Protein AF-A0A6N9NSZ0-F1 (afdb_monomer_lite)

pLDDT: mean 79.91, std 11.87, range [43.53, 92.56]

Sequence (97 aa):
MPVLPTDSVFLQLVRNYLPDMMWGYSLVFALFCIIGNNAASVWKVFGMAFPFSVAMEMIQKMSFILGTFDVFDIFAEFLAETIAVCIIYKLYSREEF

Structure (mmCIF, N/CA/C/O backbone):
data_AF-A0A6N9NSZ0-F1
#
_entry.id   AF-A0A6N9NSZ0-F1
#
loop_
_atom_site.group_PDB
_atom_site.id
_atom_site.type_symbol
_atom_site.label_atom_id
_atom_site.label_alt_id
_atom_site.label_comp_id
_atom_site.label_asym_id
_atom_site.label_entity_id
_atom_site.label_seq_id
_atom_site.pdbx_PDB_ins_code
_atom_site.Cartn_x
_atom_site.Cartn_y
_atom_site.Cartn_z
_atom_site.occupancy
_atom_site.B_iso_or_equiv
_atom_site.auth_seq_id
_atom_site.auth_comp_id
_atom_site.auth_asym_id
_atom_site.auth_atom_id
_atom_site.pdbx_PDB_model_num
ATOM 1 N N . MET A 1 1 ? 18.299 -28.441 -8.965 1.00 43.53 1 MET A N 1
ATOM 2 C CA . MET A 1 1 ? 16.990 -27.817 -8.670 1.00 43.53 1 MET A CA 1
ATOM 3 C C . MET A 1 1 ? 16.340 -27.491 -10.000 1.00 43.53 1 MET A C 1
ATOM 5 O O . MET A 1 1 ? 17.059 -26.974 -10.848 1.00 43.53 1 MET A O 1
ATOM 9 N N . PRO A 1 2 ? 15.065 -27.835 -10.238 1.00 46.16 2 PRO A N 1
ATOM 10 C CA . PRO A 1 2 ? 14.400 -27.423 -11.464 1.00 46.16 2 PRO A CA 1
ATOM 11 C C . PRO A 1 2 ? 14.332 -25.895 -11.460 1.00 46.16 2 PRO A C 1
ATOM 13 O O . PRO A 1 2 ? 13.787 -25.292 -10.538 1.00 46.16 2 PRO A O 1
ATOM 16 N N . VAL A 1 3 ? 14.971 -25.277 -12.448 1.00 60.28 3 VAL A N 1
ATOM 17 C CA . VAL A 1 3 ? 14.895 -23.838 -12.680 1.00 60.28 3 VAL A CA 1
ATOM 18 C C . VAL A 1 3 ? 13.507 -23.618 -13.271 1.00 60.28 3 VAL A C 1
ATOM 20 O O . VAL A 1 3 ? 13.265 -23.989 -14.418 1.00 60.28 3 VAL A O 1
ATOM 23 N N . LEU A 1 4 ? 12.553 -23.150 -12.460 1.00 59.53 4 LEU A N 1
ATOM 24 C CA . LEU A 1 4 ? 11.262 -22.712 -12.989 1.00 59.53 4 LEU A CA 1
ATOM 25 C C . LEU A 1 4 ? 11.558 -21.651 -14.060 1.00 59.53 4 LEU A C 1
ATOM 27 O O . LEU A 1 4 ? 12.336 -20.740 -13.765 1.00 59.53 4 LEU A O 1
ATOM 31 N N . PRO A 1 5 ? 11.001 -21.753 -15.279 1.00 59.09 5 P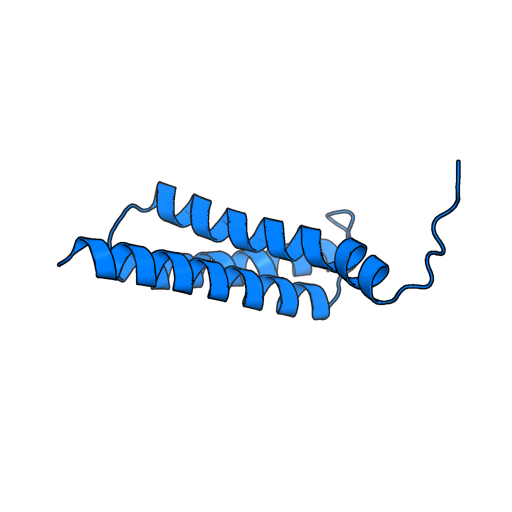RO A N 1
ATOM 32 C CA . PRO A 1 5 ? 11.245 -20.758 -16.310 1.00 59.09 5 PRO A CA 1
ATOM 33 C C . PRO A 1 5 ? 10.786 -19.395 -15.785 1.00 59.09 5 PRO A C 1
ATOM 35 O O . PRO A 1 5 ? 9.600 -19.158 -15.567 1.00 59.09 5 PRO A O 1
ATOM 38 N N . THR A 1 6 ? 11.745 -18.502 -15.553 1.00 57.09 6 THR A N 1
ATOM 39 C CA . THR A 1 6 ? 11.569 -17.127 -15.055 1.00 57.09 6 THR A CA 1
ATOM 40 C C . THR A 1 6 ? 10.833 -16.203 -16.036 1.00 57.09 6 THR A C 1
ATOM 42 O O . THR A 1 6 ? 10.723 -15.004 -15.789 1.00 57.09 6 THR A O 1
ATOM 45 N N . ASP A 1 7 ? 10.301 -16.751 -17.129 1.00 59.94 7 ASP A N 1
ATOM 46 C CA . ASP A 1 7 ? 9.680 -16.012 -18.232 1.00 59.94 7 ASP A CA 1
ATOM 47 C C . ASP A 1 7 ? 8.170 -15.828 -18.060 1.00 59.94 7 ASP A C 1
ATOM 49 O O . ASP A 1 7 ? 7.527 -15.098 -18.813 1.00 59.94 7 ASP A O 1
ATOM 53 N N . SER A 1 8 ? 7.564 -16.470 -17.059 1.00 76.44 8 SER A N 1
ATOM 54 C CA . SER A 1 8 ? 6.164 -16.213 -16.744 1.00 76.44 8 SER A CA 1
ATOM 55 C C . SER A 1 8 ? 6.026 -14.811 -16.148 1.00 76.44 8 SER A C 1
ATOM 57 O O . SER A 1 8 ? 6.389 -14.590 -14.992 1.00 76.44 8 SER A O 1
ATOM 59 N N . VAL A 1 9 ? 5.453 -13.890 -16.927 1.00 77.06 9 VAL A N 1
ATOM 60 C CA . VAL A 1 9 ? 5.103 -12.507 -16.538 1.00 77.06 9 VAL A CA 1
ATOM 61 C C . VAL A 1 9 ? 4.406 -12.458 -15.174 1.00 77.06 9 VAL A C 1
ATOM 63 O O . VAL A 1 9 ? 4.693 -11.592 -14.355 1.00 77.06 9 VAL A O 1
ATOM 66 N N . PHE A 1 10 ? 3.556 -13.447 -14.887 1.00 80.44 10 PHE A N 1
ATOM 67 C CA . PHE A 1 10 ? 2.901 -13.608 -13.590 1.00 80.44 10 PHE A CA 1
ATOM 68 C C . PHE A 1 10 ? 3.888 -13.753 -12.422 1.00 80.44 10 PHE A C 1
ATOM 70 O O . PHE A 1 10 ? 3.726 -13.108 -11.393 1.00 80.44 10 PHE A O 1
ATOM 77 N N . LEU A 1 11 ? 4.930 -14.572 -12.578 1.00 80.44 11 LEU A N 1
ATOM 78 C CA . LEU A 1 11 ? 5.922 -14.811 -11.530 1.00 80.44 11 LEU A CA 1
ATOM 79 C C . LEU A 1 11 ? 6.796 -13.576 -11.293 1.00 80.44 11 LEU A C 1
ATOM 81 O O . LEU A 1 11 ? 7.169 -13.308 -10.157 1.00 80.44 11 LEU A O 1
ATOM 85 N N . GLN A 1 12 ? 7.096 -12.813 -12.347 1.00 79.69 12 GLN A N 1
ATOM 86 C CA . GLN A 1 12 ? 7.804 -11.538 -12.217 1.00 79.69 12 GLN A CA 1
ATOM 87 C C . GLN A 1 12 ? 6.946 -10.507 -11.482 1.00 79.69 12 GLN A C 1
ATOM 89 O O . GLN A 1 12 ? 7.440 -9.859 -10.567 1.00 79.69 12 GLN A O 1
ATOM 94 N N . LEU A 1 13 ? 5.653 -10.425 -11.811 1.00 80.00 13 LEU A N 1
ATOM 95 C CA . LEU A 1 13 ? 4.717 -9.526 -11.139 1.00 80.00 13 LEU A CA 1
ATOM 96 C C . LEU A 1 13 ? 4.594 -9.877 -9.651 1.00 80.00 13 LEU A C 1
ATOM 98 O O . LEU A 1 13 ? 4.754 -9.017 -8.792 1.00 80.00 13 LEU A O 1
ATOM 102 N N . VAL A 1 14 ? 4.392 -11.160 -9.340 1.00 83.38 14 VAL A N 1
ATOM 103 C CA . VAL A 1 14 ? 4.324 -11.643 -7.957 1.00 83.38 14 VAL A CA 1
ATOM 104 C C . VAL A 1 14 ? 5.633 -11.387 -7.214 1.00 83.38 14 VAL A C 1
ATOM 106 O O . VAL A 1 14 ? 5.606 -10.951 -6.074 1.00 83.38 14 VAL A O 1
ATOM 109 N N . ARG A 1 15 ? 6.788 -11.645 -7.830 1.00 83.38 15 ARG A N 1
ATOM 110 C CA . ARG A 1 15 ? 8.074 -11.473 -7.148 1.00 83.38 15 ARG A CA 1
ATOM 111 C C . ARG A 1 15 ? 8.400 -10.008 -6.874 1.00 83.38 15 ARG A C 1
ATOM 113 O O . ARG A 1 15 ? 9.000 -9.733 -5.843 1.00 83.38 15 ARG A O 1
ATOM 120 N N . ASN A 1 16 ? 8.054 -9.12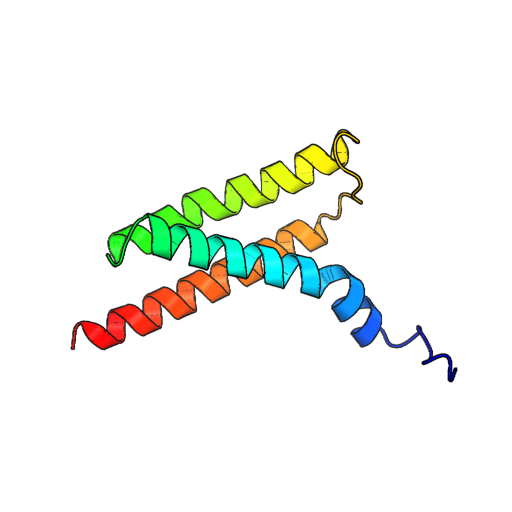0 -7.801 1.00 81.00 16 ASN A N 1
ATOM 121 C CA . ASN A 1 16 ? 8.479 -7.729 -7.741 1.00 81.00 16 ASN A CA 1
ATOM 122 C C . ASN A 1 16 ? 7.476 -6.831 -7.015 1.00 81.00 16 ASN A C 1
ATOM 124 O O . ASN A 1 16 ? 7.935 -5.921 -6.362 1.00 81.00 16 ASN A O 1
ATOM 128 N N . TYR A 1 17 ? 6.164 -7.091 -7.099 1.00 81.44 17 TYR A N 1
ATOM 129 C CA . TYR A 1 17 ? 5.141 -6.168 -6.576 1.00 81.44 17 TYR A CA 1
ATOM 130 C C . TYR A 1 17 ? 4.326 -6.730 -5.406 1.00 81.44 17 TYR A C 1
ATOM 132 O O . TYR A 1 17 ? 3.712 -5.977 -4.653 1.00 81.44 17 TYR A O 1
ATOM 140 N N . LEU A 1 18 ? 4.257 -8.059 -5.243 1.00 85.94 18 LEU A N 1
ATOM 141 C CA . LEU A 1 18 ? 3.491 -8.645 -4.137 1.00 85.94 18 LEU A CA 1
ATOM 142 C C . LEU A 1 18 ? 4.065 -8.279 -2.757 1.00 85.94 18 LEU A C 1
ATOM 144 O O . LEU A 1 18 ? 3.258 -8.003 -1.869 1.00 85.94 18 LEU A O 1
ATOM 148 N N . PRO A 1 19 ? 5.397 -8.274 -2.533 1.00 87.25 19 PRO A N 1
ATOM 149 C CA . PRO A 1 19 ? 5.959 -7.870 -1.247 1.00 87.25 19 PRO A CA 1
ATOM 150 C C . PRO A 1 19 ? 5.544 -6.451 -0.839 1.00 87.25 19 PRO A C 1
ATOM 152 O O . PRO A 1 19 ? 5.121 -6.259 0.301 1.00 87.25 19 PRO A O 1
ATOM 155 N N . ASP A 1 20 ? 5.567 -5.502 -1.773 1.00 85.06 20 ASP A N 1
ATOM 156 C CA . ASP A 1 20 ? 5.223 -4.095 -1.529 1.00 85.06 20 ASP A CA 1
ATOM 157 C C . ASP A 1 20 ? 3.726 -3.929 -1.254 1.00 85.06 20 ASP A C 1
ATOM 159 O O . ASP A 1 20 ? 3.321 -3.286 -0.283 1.00 85.06 20 ASP A O 1
ATOM 163 N N . MET A 1 21 ? 2.881 -4.653 -2.001 1.00 87.44 21 MET A N 1
ATOM 164 C CA . MET A 1 21 ? 1.450 -4.748 -1.690 1.00 87.44 21 MET A CA 1
ATOM 165 C C . MET A 1 21 ? 1.202 -5.308 -0.281 1.00 87.44 21 MET A C 1
ATOM 167 O O . MET A 1 21 ? 0.351 -4.805 0.456 1.00 87.44 21 MET A O 1
ATOM 171 N N . MET A 1 22 ? 1.922 -6.362 0.116 1.00 90.56 22 MET A N 1
ATOM 172 C CA . MET A 1 22 ? 1.765 -6.973 1.439 1.00 90.56 22 MET A CA 1
ATOM 173 C C . MET A 1 22 ? 2.218 -6.032 2.557 1.00 90.56 22 MET A C 1
ATOM 175 O O . MET A 1 22 ? 1.555 -5.958 3.597 1.00 90.56 22 MET A O 1
ATOM 179 N N . TRP A 1 23 ? 3.313 -5.302 2.343 1.00 89.31 23 TRP A N 1
ATOM 180 C CA . TRP A 1 23 ? 3.799 -4.293 3.275 1.00 89.31 23 TRP A CA 1
ATOM 181 C C . TRP A 1 23 ? 2.772 -3.170 3.466 1.00 89.31 23 TRP A C 1
ATOM 183 O O . TRP A 1 23 ? 2.326 -2.961 4.598 1.00 89.31 23 TRP A O 1
ATOM 193 N N . GLY A 1 24 ? 2.318 -2.519 2.387 1.00 90.12 24 GLY A N 1
ATOM 194 C CA . GLY A 1 24 ? 1.325 -1.437 2.456 1.00 90.12 24 GLY A CA 1
ATOM 195 C C . GLY A 1 24 ? 0.013 -1.877 3.118 1.00 90.12 24 GLY A C 1
ATOM 196 O O . GLY A 1 24 ? -0.517 -1.201 4.002 1.00 90.12 24 GLY A O 1
ATOM 197 N N . TYR A 1 25 ? -0.465 -3.084 2.795 1.00 90.19 25 TYR A N 1
ATOM 198 C CA . TYR A 1 25 ? -1.614 -3.692 3.474 1.00 90.19 25 TYR A CA 1
ATOM 199 C C . TYR A 1 25 ? -1.386 -3.819 4.990 1.00 90.19 25 TYR A C 1
ATOM 201 O O . TYR A 1 25 ? -2.230 -3.413 5.796 1.00 90.19 25 TYR A O 1
ATOM 209 N N . SER A 1 26 ? -0.243 -4.382 5.394 1.00 90.75 26 SER A N 1
ATOM 210 C CA . SER A 1 26 ? 0.080 -4.591 6.808 1.00 90.75 26 SER A CA 1
ATOM 211 C C . SER A 1 26 ? 0.218 -3.280 7.585 1.00 90.75 26 SER A C 1
ATOM 213 O O . SER A 1 26 ? -0.217 -3.211 8.735 1.00 90.75 26 SER A O 1
ATOM 215 N N . LEU A 1 27 ? 0.740 -2.229 6.946 1.00 91.44 27 LEU A N 1
ATOM 216 C CA . LEU A 1 27 ? 0.881 -0.898 7.525 1.00 91.44 27 LEU A CA 1
ATOM 217 C C . LEU A 1 27 ? -0.483 -0.308 7.898 1.00 91.44 27 LEU A C 1
ATOM 219 O O . LEU A 1 27 ? -0.665 0.161 9.024 1.00 91.44 27 LEU A O 1
ATOM 223 N N . VAL A 1 28 ? -1.460 -0.381 6.988 1.00 90.94 28 VAL A N 1
ATOM 224 C CA . VAL A 1 28 ? -2.830 0.100 7.236 1.00 90.94 28 VAL A CA 1
ATOM 225 C C . VAL A 1 28 ? -3.464 -0.639 8.411 1.00 90.94 28 VAL A C 1
ATOM 227 O O . VAL A 1 28 ? -4.028 -0.005 9.304 1.00 90.94 28 VAL A O 1
ATOM 230 N N . PHE A 1 29 ? -3.341 -1.967 8.456 1.00 88.56 29 PHE A N 1
ATOM 231 C CA . PHE A 1 29 ? -3.875 -2.760 9.566 1.00 88.56 29 PHE A CA 1
ATOM 232 C C . PHE A 1 29 ? -3.186 -2.447 10.898 1.00 88.56 29 PHE A C 1
ATOM 234 O O . PHE A 1 29 ? -3.862 -2.306 11.916 1.00 88.56 29 PHE A O 1
ATOM 241 N N . ALA A 1 30 ? -1.861 -2.295 10.906 1.00 89.56 30 ALA A N 1
ATOM 242 C CA . ALA A 1 30 ? -1.117 -1.941 12.110 1.00 89.56 30 ALA A CA 1
ATOM 243 C C . ALA A 1 30 ? -1.534 -0.562 12.646 1.00 89.56 30 ALA A C 1
ATOM 245 O O . ALA A 1 30 ? -1.824 -0.423 13.835 1.00 89.56 30 ALA A O 1
ATOM 246 N N . LEU A 1 31 ? -1.634 0.442 11.771 1.00 87.81 31 LEU A N 1
ATOM 247 C CA . LEU A 1 31 ? -2.092 1.784 12.133 1.00 87.81 31 LEU A CA 1
ATOM 248 C C . LEU A 1 31 ? -3.527 1.775 12.663 1.00 87.81 31 LEU A C 1
ATOM 250 O O . LEU A 1 31 ? -3.817 2.435 13.661 1.00 87.81 31 LEU A O 1
ATOM 254 N N . PHE A 1 32 ? -4.413 0.999 12.041 1.00 87.44 32 PHE A N 1
ATOM 255 C CA . PHE A 1 32 ? -5.781 0.832 12.518 1.00 87.44 32 PHE A CA 1
ATOM 256 C C . PHE A 1 32 ? -5.831 0.235 13.931 1.00 87.44 32 PHE A C 1
ATOM 258 O O . PHE A 1 32 ? -6.512 0.779 14.800 1.00 87.44 32 PHE A O 1
ATOM 265 N N . CYS A 1 33 ? -5.050 -0.817 14.198 1.00 84.62 33 CYS A N 1
ATOM 266 C CA . CYS A 1 33 ? -4.943 -1.417 15.529 1.00 84.62 33 CYS A CA 1
ATOM 267 C C . CYS A 1 33 ? -4.405 -0.436 16.587 1.00 84.62 33 CYS A C 1
ATOM 269 O O . CYS A 1 33 ? -4.847 -0.480 17.732 1.00 84.62 33 CYS A O 1
ATOM 271 N N . ILE A 1 34 ? -3.471 0.449 16.218 1.00 86.19 34 ILE A N 1
ATOM 272 C CA . ILE A 1 34 ? -2.884 1.444 17.132 1.00 86.19 34 ILE A CA 1
ATOM 273 C C . ILE A 1 34 ? -3.868 2.582 17.437 1.00 86.19 34 ILE A C 1
ATOM 275 O O . ILE A 1 34 ? -3.983 3.011 18.583 1.00 86.19 34 ILE A O 1
ATOM 279 N N . ILE A 1 35 ? -4.560 3.097 16.418 1.00 83.31 35 ILE A N 1
ATOM 280 C CA . ILE A 1 35 ? -5.460 4.257 16.545 1.00 83.31 35 ILE A CA 1
ATOM 281 C C . ILE A 1 35 ? -6.807 3.861 17.162 1.00 83.31 35 ILE A C 1
ATOM 283 O O . ILE A 1 35 ? -7.449 4.676 17.829 1.00 83.31 35 ILE A O 1
ATOM 287 N N . GLY A 1 36 ? -7.226 2.612 16.966 1.00 70.81 36 GLY A N 1
ATOM 288 C CA . GLY A 1 36 ? -8.450 2.064 17.524 1.00 70.81 36 GLY A CA 1
ATOM 289 C C . GLY A 1 36 ? -9.655 2.107 16.580 1.00 70.81 36 GLY A C 1
ATOM 290 O O . GLY A 1 36 ? -9.661 2.719 15.506 1.00 70.81 36 GLY A O 1
ATOM 291 N N . ASN A 1 37 ? -10.698 1.416 17.034 1.00 66.81 37 ASN A N 1
ATOM 292 C CA . ASN A 1 37 ? -11.827 0.921 16.251 1.00 66.81 37 ASN A CA 1
ATOM 293 C C . ASN A 1 37 ? -12.949 1.978 16.145 1.00 66.81 37 ASN A C 1
ATOM 295 O O . ASN A 1 37 ? -13.949 1.886 16.842 1.00 66.81 37 ASN A O 1
ATOM 299 N N . ASN A 1 38 ? -12.767 3.034 15.345 1.00 66.44 38 ASN A N 1
ATOM 300 C CA . ASN A 1 38 ? -13.807 4.040 15.081 1.00 66.44 38 ASN A CA 1
ATOM 301 C C . ASN A 1 38 ? -13.936 4.255 13.565 1.00 66.44 38 ASN A C 1
ATOM 303 O O . ASN A 1 38 ? -12.937 4.504 12.906 1.00 66.44 38 ASN A O 1
ATOM 307 N N . ALA A 1 39 ? -15.137 4.246 12.981 1.00 59.97 39 ALA A N 1
ATOM 308 C CA . ALA A 1 39 ? -15.306 4.380 11.521 1.00 59.97 39 ALA A CA 1
ATOM 309 C C . ALA A 1 39 ? -14.677 5.666 10.934 1.00 59.97 39 ALA A C 1
ATOM 311 O O . ALA A 1 39 ? -14.112 5.662 9.840 1.00 59.97 39 ALA A O 1
ATOM 312 N N . ALA A 1 40 ? -14.703 6.769 11.692 1.00 59.94 40 ALA A N 1
ATOM 313 C CA . ALA A 1 40 ? -14.045 8.025 11.325 1.00 59.94 40 ALA A CA 1
ATOM 314 C C . ALA A 1 40 ? -12.499 7.968 11.400 1.00 59.94 40 ALA A C 1
ATOM 316 O O . ALA A 1 40 ? -11.827 8.891 10.933 1.00 59.94 40 ALA A O 1
ATOM 317 N N . SER A 1 41 ? -11.918 6.913 11.987 1.00 70.44 41 SER A N 1
ATOM 318 C CA . SER A 1 41 ? -10.469 6.697 12.072 1.00 70.44 41 SER A CA 1
ATOM 319 C C . SER A 1 41 ? -9.895 6.046 10.812 1.00 70.44 41 SER A C 1
ATOM 321 O O . SER A 1 41 ? -8.744 6.317 10.488 1.00 70.44 41 SER A O 1
ATOM 323 N N . VAL A 1 42 ? -10.682 5.290 10.037 1.00 80.94 42 VAL A N 1
ATOM 324 C CA . VAL A 1 42 ? -10.175 4.539 8.870 1.00 80.94 42 VAL A CA 1
ATOM 325 C C . VAL A 1 42 ? -9.638 5.471 7.774 1.00 80.94 42 VAL A C 1
ATOM 327 O O . VAL A 1 42 ? -8.545 5.262 7.253 1.00 80.94 42 VAL A O 1
ATOM 330 N N . TRP A 1 43 ? -10.340 6.569 7.477 1.00 81.19 43 TRP A N 1
ATOM 331 C CA . TRP A 1 43 ? -9.843 7.577 6.529 1.00 81.19 43 TRP A CA 1
ATOM 332 C C . TRP A 1 43 ? -8.600 8.314 7.042 1.00 81.19 43 TRP A C 1
ATOM 334 O O . TRP A 1 43 ? -7.748 8.708 6.248 1.00 81.19 43 TRP A O 1
ATOM 344 N N . LYS A 1 44 ? -8.457 8.470 8.367 1.00 84.94 44 LYS A N 1
ATOM 345 C CA . LYS A 1 44 ? -7.237 9.027 8.971 1.00 84.94 44 LYS A CA 1
ATOM 346 C C . LYS A 1 44 ? -6.069 8.052 8.852 1.00 84.94 44 LYS A C 1
ATOM 348 O O . LYS A 1 44 ? -4.967 8.488 8.549 1.00 84.94 44 LYS A O 1
ATOM 353 N N . VAL A 1 45 ? -6.316 6.757 9.060 1.00 87.25 45 VAL A N 1
ATOM 354 C CA . VAL A 1 45 ? -5.328 5.688 8.856 1.00 87.25 45 VAL A CA 1
ATOM 355 C C . VAL A 1 45 ? -4.813 5.728 7.423 1.00 87.25 45 VAL A C 1
ATOM 357 O O . VAL A 1 45 ? -3.606 5.790 7.226 1.00 87.25 45 VAL A O 1
ATOM 360 N N . PHE A 1 46 ? -5.710 5.794 6.437 1.00 87.69 46 PHE A N 1
ATOM 361 C CA . PHE A 1 46 ? -5.325 5.918 5.030 1.00 87.69 46 PHE A CA 1
ATOM 362 C C . PHE A 1 46 ? -4.496 7.178 4.760 1.00 87.69 46 PHE A C 1
ATOM 364 O O . PHE A 1 46 ? -3.434 7.114 4.149 1.00 87.69 46 PHE A O 1
ATOM 371 N N . GLY A 1 47 ? -4.946 8.323 5.285 1.00 87.00 47 GLY A N 1
ATOM 372 C CA . GLY A 1 47 ? -4.238 9.595 5.157 1.00 87.00 47 GLY A CA 1
ATOM 373 C C . GLY A 1 47 ? -2.865 9.634 5.837 1.00 87.00 47 GLY A C 1
ATOM 374 O O . GLY A 1 47 ? -2.093 10.539 5.544 1.00 87.00 47 GLY A O 1
ATOM 375 N N . MET A 1 48 ? -2.551 8.684 6.724 1.00 88.56 48 MET A N 1
ATOM 376 C CA . MET A 1 48 ? -1.224 8.516 7.326 1.00 88.56 48 MET A CA 1
ATOM 377 C C . MET A 1 48 ? -0.388 7.452 6.609 1.00 88.56 48 MET A C 1
ATOM 379 O O . MET A 1 48 ? 0.804 7.668 6.412 1.00 88.56 48 MET A O 1
ATOM 383 N N . ALA A 1 49 ? -1.003 6.334 6.216 1.00 90.00 49 ALA A N 1
ATOM 384 C CA . ALA A 1 49 ? -0.335 5.219 5.550 1.00 90.00 49 ALA A CA 1
ATOM 385 C C . ALA A 1 49 ? 0.224 5.639 4.186 1.00 90.00 49 ALA A C 1
ATOM 387 O O . ALA A 1 49 ? 1.429 5.566 3.975 1.00 90.00 49 ALA A O 1
ATOM 388 N N . PHE A 1 50 ? -0.618 6.216 3.327 1.00 90.38 50 PHE A N 1
ATOM 389 C CA . PHE A 1 50 ? -0.229 6.552 1.961 1.00 90.38 50 PHE A CA 1
ATOM 390 C C . PHE A 1 50 ? 0.972 7.508 1.855 1.00 90.38 50 PHE A C 1
ATOM 392 O O . PHE A 1 50 ? 1.939 7.186 1.162 1.00 90.38 50 PHE A O 1
ATOM 399 N N . PRO A 1 51 ? 0.995 8.675 2.536 1.00 92.56 51 PRO A N 1
ATOM 400 C CA . PRO A 1 51 ? 2.165 9.547 2.474 1.00 92.56 51 PRO A CA 1
ATOM 401 C C . PRO A 1 51 ? 3.406 8.923 3.119 1.00 92.56 51 PRO A C 1
ATOM 403 O O . PRO A 1 51 ? 4.516 9.280 2.730 1.00 92.56 51 PRO A O 1
ATOM 406 N N . PHE A 1 52 ? 3.245 8.008 4.081 1.00 90.75 52 PHE A N 1
ATOM 407 C CA . PHE A 1 52 ? 4.368 7.274 4.657 1.00 90.75 52 PHE A CA 1
ATOM 408 C C . PHE A 1 52 ? 4.974 6.292 3.645 1.00 90.75 52 PHE A C 1
ATOM 410 O O . PHE A 1 52 ? 6.191 6.296 3.473 1.00 90.75 52 PHE A O 1
ATOM 417 N N . SER A 1 53 ? 4.153 5.525 2.928 1.00 88.19 53 SER A N 1
ATOM 418 C CA . SER A 1 53 ? 4.599 4.590 1.883 1.00 88.19 53 SER A CA 1
ATOM 419 C C . SER A 1 53 ? 5.301 5.331 0.735 1.00 88.19 53 SER A C 1
ATOM 421 O O . SER A 1 53 ? 6.455 5.050 0.416 1.00 88.19 53 SER A O 1
ATOM 423 N N . VAL A 1 54 ? 4.718 6.440 0.260 1.00 88.62 54 VAL A N 1
ATOM 424 C CA . VAL A 1 54 ? 5.374 7.329 -0.720 1.00 88.62 54 VAL A CA 1
ATOM 425 C C . VAL A 1 54 ? 6.703 7.891 -0.195 1.00 88.62 54 VAL A C 1
ATOM 427 O O . VAL A 1 54 ? 7.668 8.019 -0.950 1.00 88.62 54 VAL A O 1
ATOM 430 N N . ALA A 1 55 ? 6.787 8.250 1.090 1.00 89.62 55 ALA A N 1
ATOM 431 C CA . ALA A 1 55 ? 8.034 8.734 1.678 1.00 89.62 55 ALA A CA 1
ATOM 432 C C . ALA A 1 55 ? 9.110 7.639 1.731 1.00 89.62 55 ALA A C 1
ATOM 434 O O . ALA A 1 55 ? 10.273 7.937 1.459 1.00 89.62 55 ALA A O 1
ATOM 435 N N . MET A 1 56 ? 8.737 6.391 2.034 1.00 86.12 56 MET A N 1
ATOM 436 C CA . MET A 1 56 ? 9.654 5.247 2.016 1.00 86.12 56 MET A CA 1
ATOM 437 C C . MET A 1 56 ? 10.249 5.037 0.622 1.00 86.12 56 MET A C 1
ATOM 439 O O . MET A 1 56 ? 11.472 4.952 0.499 1.00 86.12 56 MET A O 1
ATOM 443 N N . GLU A 1 57 ? 9.428 5.095 -0.425 1.00 85.25 57 GLU A N 1
ATOM 444 C CA . GLU A 1 57 ? 9.894 5.032 -1.816 1.00 85.25 57 GLU A CA 1
ATOM 445 C C . GLU A 1 57 ? 10.832 6.195 -2.185 1.00 85.25 57 GLU A C 1
ATOM 447 O O . GLU A 1 57 ? 11.889 6.027 -2.803 1.00 85.25 57 GLU A O 1
ATOM 452 N N . MET A 1 58 ? 10.526 7.408 -1.723 1.00 84.44 58 MET A N 1
ATOM 453 C CA . MET A 1 58 ? 11.392 8.572 -1.949 1.00 84.44 58 MET A CA 1
ATOM 454 C C . MET A 1 58 ? 12.739 8.465 -1.217 1.00 84.44 58 MET A C 1
ATOM 456 O O . MET A 1 58 ? 13.751 8.962 -1.720 1.00 84.44 58 MET A O 1
ATOM 460 N N . ILE A 1 59 ? 12.785 7.804 -0.056 1.00 85.50 59 ILE A N 1
ATOM 461 C CA . ILE A 1 59 ? 14.030 7.539 0.681 1.00 85.50 59 ILE A CA 1
ATOM 462 C C . ILE A 1 59 ? 14.909 6.536 -0.078 1.00 85.50 59 ILE A C 1
ATOM 464 O O . ILE A 1 59 ? 16.131 6.721 -0.130 1.00 85.50 59 ILE A O 1
ATOM 468 N N . GLN A 1 60 ? 14.318 5.523 -0.718 1.00 79.31 60 GLN A N 1
ATOM 469 C CA . GLN A 1 60 ? 15.061 4.586 -1.568 1.00 79.31 60 GLN A CA 1
ATOM 470 C C . GLN A 1 60 ? 15.739 5.309 -2.741 1.00 79.31 60 GLN A C 1
ATOM 472 O O . GLN A 1 60 ? 16.911 5.066 -3.037 1.00 79.31 60 GLN A O 1
ATOM 477 N N . LYS A 1 61 ? 15.067 6.302 -3.343 1.00 77.12 61 LYS A N 1
ATOM 478 C CA . LYS A 1 61 ? 15.652 7.148 -4.402 1.00 77.12 61 LYS A CA 1
ATOM 479 C C . LYS A 1 61 ? 16.909 7.901 -3.952 1.00 77.12 61 LYS A C 1
ATOM 481 O O . LYS A 1 61 ? 17.813 8.127 -4.755 1.00 77.12 61 LYS A O 1
ATOM 486 N N . MET A 1 62 ? 16.995 8.285 -2.679 1.00 75.38 62 MET A N 1
ATOM 487 C CA . MET A 1 62 ? 18.167 8.967 -2.116 1.00 75.38 62 MET A CA 1
ATOM 488 C C . MET A 1 62 ? 19.336 8.014 -1.807 1.00 75.38 62 MET A C 1
ATOM 490 O O . MET A 1 62 ? 20.344 8.455 -1.260 1.00 75.38 62 MET A O 1
ATOM 494 N N . SER A 1 63 ? 19.229 6.724 -2.165 1.00 68.31 63 SER A N 1
ATOM 495 C CA . SER A 1 63 ? 20.214 5.666 -1.868 1.00 68.31 63 SER A CA 1
ATOM 496 C C . SER A 1 63 ? 20.500 5.483 -0.373 1.00 68.31 63 SER A C 1
ATOM 498 O O . SER A 1 63 ? 21.508 4.888 0.002 1.00 68.31 63 SER A O 1
ATOM 500 N N . PHE A 1 64 ? 19.625 5.999 0.495 1.00 69.19 64 PHE A N 1
ATOM 501 C CA . PHE A 1 64 ? 19.755 5.841 1.942 1.00 69.19 64 PHE A CA 1
ATOM 502 C C . PHE A 1 64 ? 19.357 4.426 2.382 1.00 69.19 64 PHE A C 1
ATOM 504 O O . PHE A 1 64 ? 19.944 3.868 3.306 1.00 69.19 64 PHE A O 1
ATOM 511 N N . ILE A 1 65 ? 18.383 3.837 1.684 1.00 71.00 65 ILE A N 1
ATOM 512 C CA . ILE A 1 65 ? 17.929 2.456 1.852 1.00 71.00 65 ILE A CA 1
ATOM 513 C C . ILE A 1 65 ? 18.156 1.726 0.526 1.00 71.00 65 ILE A C 1
ATOM 515 O O . ILE A 1 65 ? 17.937 2.294 -0.543 1.00 71.00 65 ILE A O 1
ATOM 519 N N . LEU A 1 66 ? 18.618 0.476 0.599 1.00 64.44 66 LEU A N 1
ATOM 520 C CA . LEU A 1 66 ? 18.728 -0.416 -0.556 1.00 64.44 66 LEU A CA 1
ATOM 521 C C . LEU A 1 66 ? 17.328 -0.674 -1.127 1.00 64.44 66 LEU A C 1
ATOM 523 O O . LEU A 1 66 ? 16.533 -1.366 -0.499 1.00 64.44 66 LEU A O 1
ATOM 527 N N . GLY A 1 67 ? 17.050 -0.124 -2.305 1.00 64.06 67 GLY A N 1
ATOM 528 C CA . GLY A 1 67 ? 15.775 -0.257 -3.003 1.00 64.06 67 GLY A CA 1
ATOM 529 C C . GLY A 1 67 ? 15.872 0.285 -4.427 1.00 64.06 67 GLY A C 1
ATOM 530 O O . GLY A 1 67 ? 16.807 1.023 -4.753 1.00 64.06 67 GLY A O 1
ATOM 531 N N . THR A 1 68 ? 14.947 -0.125 -5.291 1.00 71.81 68 THR A N 1
ATOM 532 C CA . THR A 1 68 ? 14.832 0.405 -6.654 1.00 71.81 68 THR A CA 1
ATOM 533 C C . THR A 1 68 ? 13.559 1.216 -6.688 1.00 71.81 68 THR A C 1
ATOM 535 O O . THR A 1 68 ? 12.495 0.630 -6.633 1.00 71.81 68 THR A O 1
ATOM 538 N N . PHE A 1 69 ? 13.672 2.538 -6.794 1.00 74.56 69 PHE A N 1
ATOM 539 C CA . PHE A 1 69 ? 12.492 3.379 -6.958 1.00 74.56 69 PHE A CA 1
ATOM 540 C C . PHE A 1 69 ? 11.724 2.950 -8.219 1.00 74.56 69 PHE A C 1
ATOM 542 O O . PHE A 1 69 ? 12.208 3.184 -9.335 1.00 74.56 69 PHE A O 1
ATOM 549 N N . ASP A 1 70 ? 10.542 2.364 -8.041 1.00 77.81 70 ASP A N 1
ATOM 550 C CA . ASP A 1 70 ? 9.600 2.057 -9.114 1.00 77.81 70 ASP A CA 1
ATOM 551 C C . ASP A 1 70 ? 8.270 2.781 -8.853 1.00 77.81 70 ASP A C 1
ATOM 553 O O . ASP A 1 70 ? 7.643 2.692 -7.802 1.00 77.81 70 ASP A O 1
ATOM 557 N N . VAL A 1 71 ? 7.803 3.526 -9.853 1.00 80.88 71 VAL A N 1
ATOM 558 C CA . VAL A 1 71 ? 6.499 4.202 -9.789 1.00 80.88 71 VAL A CA 1
ATOM 559 C C . VAL A 1 71 ? 5.363 3.177 -9.717 1.00 80.88 71 VAL A C 1
ATOM 561 O O . VAL A 1 71 ? 4.298 3.471 -9.168 1.00 80.88 71 VAL A O 1
ATOM 564 N N . PHE A 1 72 ? 5.577 1.975 -10.258 1.00 83.38 72 PHE A N 1
ATOM 565 C CA . PHE A 1 72 ? 4.625 0.881 -10.132 1.00 83.38 72 PHE A CA 1
ATOM 566 C C . PHE A 1 72 ? 4.505 0.366 -8.693 1.00 83.38 72 PHE A C 1
ATOM 568 O O . PHE A 1 72 ? 3.407 -0.060 -8.334 1.00 83.38 72 PHE A O 1
ATOM 575 N N . ASP A 1 73 ? 5.540 0.500 -7.859 1.00 81.94 73 ASP A N 1
ATOM 576 C CA . ASP A 1 73 ? 5.483 0.129 -6.438 1.00 81.94 73 ASP A CA 1
ATOM 577 C C . ASP A 1 73 ? 4.546 1.078 -5.688 1.00 81.94 73 ASP A C 1
ATOM 579 O O . ASP A 1 73 ? 3.605 0.627 -5.043 1.00 81.94 73 ASP A O 1
ATOM 583 N N . ILE A 1 74 ? 4.657 2.390 -5.926 1.00 86.00 74 ILE A N 1
ATOM 584 C CA . ILE A 1 74 ? 3.724 3.389 -5.369 1.00 86.00 74 ILE A CA 1
ATOM 585 C C . ILE A 1 74 ? 2.270 3.074 -5.757 1.00 86.00 74 IL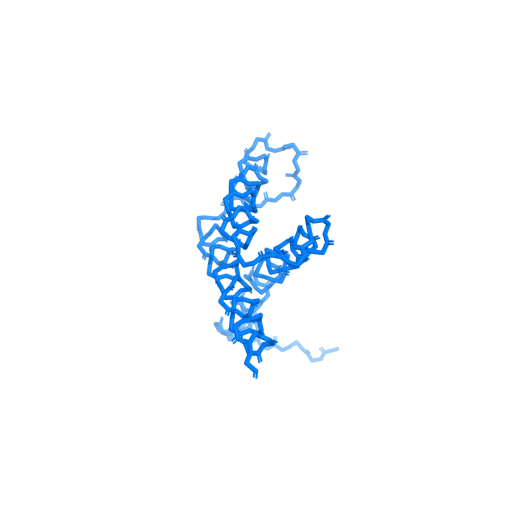E A C 1
ATOM 587 O O . ILE A 1 74 ? 1.343 3.226 -4.956 1.00 86.00 74 ILE A O 1
ATOM 591 N N . PHE A 1 75 ? 2.039 2.646 -7.002 1.00 88.69 75 PHE A N 1
ATOM 592 C CA . PHE A 1 75 ? 0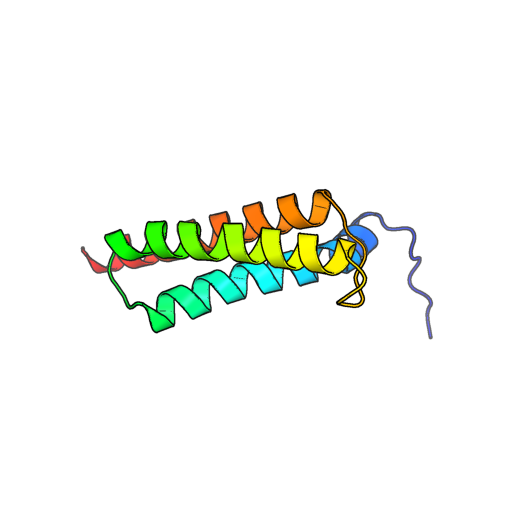.699 2.272 -7.458 1.00 88.69 75 PHE A CA 1
ATOM 593 C C . PHE A 1 75 ? 0.202 0.979 -6.795 1.00 88.69 75 PHE A C 1
ATOM 595 O O . PHE A 1 75 ? -0.970 0.884 -6.417 1.00 88.69 75 PHE A O 1
ATOM 602 N N . ALA A 1 76 ? 1.082 -0.011 -6.651 1.00 86.94 76 ALA A N 1
ATOM 603 C CA . ALA A 1 76 ? 0.795 -1.280 -6.002 1.00 86.94 76 ALA A CA 1
ATOM 604 C C . ALA A 1 76 ? 0.466 -1.093 -4.511 1.00 86.94 76 ALA A C 1
ATOM 606 O O . ALA A 1 76 ? -0.546 -1.614 -4.034 1.00 86.94 76 ALA A O 1
ATOM 607 N N . GLU A 1 77 ? 1.258 -0.287 -3.806 1.00 89.06 77 GLU A N 1
ATOM 608 C CA . GLU A 1 77 ? 1.034 0.109 -2.417 1.00 89.06 77 GLU A CA 1
ATOM 609 C C . GLU A 1 77 ? -0.297 0.844 -2.259 1.00 89.06 77 GLU A C 1
ATOM 611 O O . GLU A 1 77 ? -1.131 0.432 -1.454 1.00 89.06 77 GLU A O 1
ATOM 616 N N . PHE A 1 78 ? -0.566 1.858 -3.089 1.00 90.44 78 PHE A N 1
ATOM 617 C CA . PHE A 1 78 ? -1.838 2.588 -3.066 1.00 90.44 78 PHE A CA 1
ATOM 618 C C . PHE A 1 78 ? -3.050 1.658 -3.210 1.00 90.44 78 PHE A C 1
ATOM 620 O O . PHE A 1 78 ? -4.049 1.794 -2.491 1.00 90.44 78 PHE A O 1
ATOM 627 N N . LEU A 1 79 ? -2.977 0.696 -4.137 1.00 91.88 79 LEU A N 1
ATOM 628 C CA . LEU A 1 79 ? -4.043 -0.277 -4.352 1.00 91.88 79 LEU A CA 1
ATOM 629 C C . LEU A 1 79 ? -4.229 -1.171 -3.119 1.00 91.88 79 LEU A C 1
ATOM 631 O O . LEU A 1 79 ? -5.361 -1.382 -2.681 1.00 91.88 79 LEU A O 1
ATOM 635 N N . ALA A 1 80 ? -3.135 -1.671 -2.546 1.00 91.38 80 ALA A N 1
ATOM 636 C CA . ALA A 1 80 ? -3.170 -2.532 -1.370 1.00 91.38 80 ALA A CA 1
ATOM 637 C C . ALA A 1 80 ? -3.715 -1.810 -0.129 1.00 91.38 80 ALA A C 1
ATOM 639 O O . ALA A 1 80 ? -4.562 -2.356 0.583 1.00 91.38 80 ALA A O 1
ATOM 640 N N . GLU A 1 81 ? -3.300 -0.565 0.095 1.00 91.50 81 GLU A N 1
ATOM 641 C CA . GLU A 1 81 ? -3.799 0.275 1.181 1.00 91.50 81 GLU A CA 1
ATOM 642 C C . GLU A 1 81 ? -5.293 0.576 1.024 1.00 91.50 81 GLU A C 1
ATOM 644 O O . GLU A 1 81 ? -6.059 0.476 1.985 1.00 91.50 81 GLU A O 1
ATOM 649 N N . THR A 1 82 ? -5.734 0.874 -0.202 1.00 91.19 82 THR A N 1
ATOM 650 C CA . THR A 1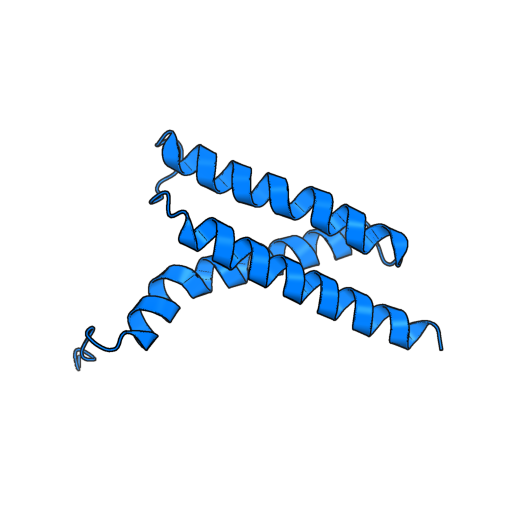 82 ? -7.154 1.091 -0.513 1.00 91.19 82 THR A CA 1
ATOM 651 C C . THR A 1 82 ? -7.972 -0.171 -0.234 1.00 91.19 82 THR A C 1
ATOM 653 O O . THR A 1 82 ? -9.027 -0.099 0.399 1.00 91.19 82 THR A O 1
ATOM 656 N N . ILE A 1 83 ? -7.482 -1.346 -0.648 1.00 92.06 83 ILE A N 1
ATOM 657 C CA . ILE A 1 83 ? -8.135 -2.632 -0.368 1.00 92.06 83 ILE A CA 1
ATOM 658 C C . ILE A 1 83 ? -8.231 -2.869 1.143 1.00 92.06 83 ILE A C 1
ATOM 660 O O . ILE A 1 83 ? -9.300 -3.245 1.629 1.00 92.06 83 ILE A O 1
ATOM 664 N N . ALA A 1 84 ? -7.156 -2.617 1.894 1.00 90.44 84 ALA A N 1
ATOM 665 C CA . ALA A 1 84 ? -7.141 -2.766 3.347 1.00 90.44 84 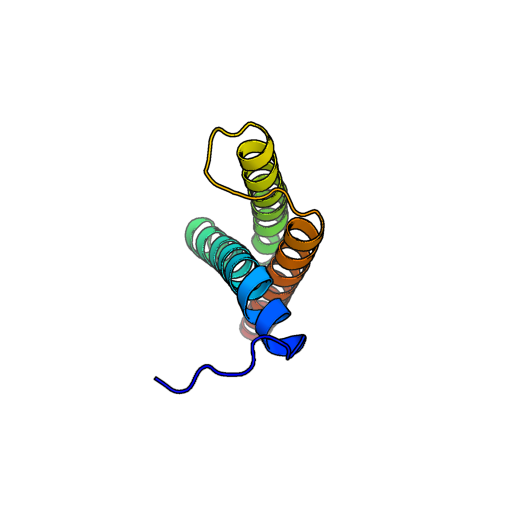ALA A CA 1
ATOM 666 C C . ALA A 1 84 ? -8.189 -1.865 4.020 1.00 90.44 84 ALA A C 1
ATOM 668 O O . ALA A 1 84 ? -8.999 -2.343 4.815 1.00 90.44 84 ALA A O 1
ATOM 669 N N . VAL A 1 85 ? -8.249 -0.588 3.634 1.00 89.75 85 VAL A N 1
ATOM 670 C CA . VAL A 1 85 ? -9.261 0.375 4.098 1.00 89.75 85 VAL A CA 1
ATOM 671 C C . VAL A 1 85 ? -10.674 -0.095 3.773 1.00 89.75 85 VAL A C 1
ATOM 673 O O . VAL A 1 85 ? -11.540 -0.066 4.646 1.00 89.75 85 VAL A O 1
ATOM 676 N N . CYS A 1 86 ? -10.923 -0.567 2.549 1.00 89.25 86 CYS A N 1
ATOM 677 C CA . CYS A 1 86 ? -12.230 -1.085 2.154 1.00 89.25 86 CYS A CA 1
ATOM 678 C C . CYS A 1 86 ? -12.642 -2.314 2.973 1.00 89.25 86 CYS A C 1
ATOM 680 O O . CYS A 1 86 ? -13.810 -2.428 3.351 1.00 89.25 86 CYS A O 1
ATOM 682 N N . ILE A 1 87 ? -11.708 -3.228 3.258 1.00 90.31 87 ILE A N 1
ATOM 683 C CA . ILE A 1 87 ? -11.959 -4.406 4.098 1.00 90.31 87 ILE A CA 1
ATOM 684 C C . ILE A 1 87 ? -12.316 -3.970 5.519 1.00 90.31 87 ILE A C 1
ATOM 686 O O . ILE A 1 87 ? -13.350 -4.394 6.033 1.00 90.31 87 ILE A O 1
ATOM 690 N N . ILE A 1 88 ? -11.505 -3.100 6.126 1.00 87.62 88 ILE A N 1
ATOM 691 C CA . ILE A 1 88 ? -11.730 -2.586 7.483 1.00 87.62 88 ILE A CA 1
ATOM 692 C C . ILE A 1 88 ? -13.080 -1.870 7.563 1.00 87.62 88 ILE A C 1
ATOM 694 O O . ILE A 1 88 ? -13.887 -2.173 8.438 1.00 87.62 88 ILE A O 1
ATOM 698 N N . TYR A 1 89 ? -13.362 -0.977 6.613 1.00 86.25 89 TYR A N 1
ATOM 699 C CA . TYR A 1 89 ? -14.625 -0.248 6.548 1.00 86.25 89 TYR A CA 1
ATOM 700 C C . TYR A 1 89 ? -15.822 -1.200 6.438 1.00 86.25 89 TYR A C 1
ATOM 702 O O . TYR A 1 89 ? -16.777 -1.088 7.201 1.00 86.25 89 TYR A O 1
ATOM 710 N N . LYS A 1 90 ? -15.754 -2.194 5.543 1.00 86.38 90 LYS A N 1
ATOM 711 C CA . LYS A 1 90 ? -16.825 -3.183 5.356 1.00 86.38 90 LYS A CA 1
ATOM 712 C C . LYS A 1 90 ? -17.039 -4.072 6.585 1.00 86.38 90 LYS A C 1
ATOM 714 O O . LYS A 1 90 ? -18.178 -4.447 6.857 1.00 86.38 90 LYS A O 1
ATOM 719 N N . LEU A 1 91 ? -15.968 -4.451 7.285 1.00 84.12 91 LEU A N 1
ATOM 720 C CA . LEU A 1 91 ? -16.051 -5.231 8.521 1.00 84.12 91 LEU A CA 1
ATOM 721 C C . LEU A 1 91 ? -16.684 -4.407 9.642 1.00 84.12 91 LEU A C 1
ATOM 723 O O . LEU A 1 91 ? -17.618 -4.877 10.280 1.00 84.12 91 LEU A O 1
ATOM 727 N N . TYR A 1 92 ? -16.249 -3.162 9.816 1.00 76.38 92 TYR A N 1
ATOM 728 C CA . TYR A 1 92 ? -16.754 -2.290 10.871 1.00 76.38 92 TYR A CA 1
ATOM 729 C C . TYR A 1 92 ? -18.220 -1.885 10.643 1.00 76.38 92 TYR A C 1
ATOM 731 O O . TYR A 1 92 ? -19.035 -1.972 11.555 1.00 76.38 92 TYR A O 1
ATOM 739 N N . SER A 1 93 ? -18.615 -1.565 9.404 1.00 70.56 93 SER A N 1
ATOM 740 C CA . SER A 1 93 ? -20.026 -1.315 9.065 1.00 70.56 93 SER A CA 1
ATOM 741 C C . SER A 1 93 ? -20.943 -2.526 9.281 1.00 70.56 93 SER A C 1
ATOM 743 O O . SER A 1 93 ? -22.158 -2.358 9.301 1.00 70.56 93 SER A O 1
ATOM 745 N N . ARG A 1 94 ? -20.399 -3.745 9.413 1.00 64.81 94 ARG A N 1
ATOM 746 C CA . ARG A 1 94 ? -21.173 -4.945 9.768 1.00 64.81 94 ARG A CA 1
ATOM 747 C C . ARG A 1 94 ? -21.353 -5.139 11.272 1.00 64.81 94 ARG A C 1
ATOM 749 O O . ARG A 1 94 ? -22.246 -5.895 11.626 1.00 64.81 94 ARG A O 1
ATOM 756 N N . GLU A 1 95 ? -20.526 -4.529 12.119 1.00 59.22 95 GLU A N 1
ATOM 757 C CA . GLU A 1 95 ? -20.642 -4.648 13.583 1.00 59.22 95 GLU A CA 1
ATOM 758 C C . GLU A 1 95 ? -21.581 -3.599 14.202 1.00 59.22 95 GLU A C 1
ATOM 760 O O . GLU A 1 95 ? -22.015 -3.767 15.336 1.00 59.22 95 GLU A O 1
ATOM 765 N N . GLU A 1 96 ? -21.937 -2.541 13.464 1.00 54.16 96 GLU A N 1
ATOM 766 C CA . GLU A 1 96 ? -22.903 -1.517 13.906 1.00 54.16 96 GLU A CA 1
ATOM 767 C C . GLU A 1 96 ? -24.385 -1.872 13.618 1.00 54.16 96 GLU A C 1
ATOM 769 O O . GLU A 1 96 ? -25.264 -1.037 13.844 1.00 54.16 96 GLU A O 1
ATOM 774 N N . PHE A 1 97 ? -24.679 -3.092 13.143 1.00 44.44 97 PHE A N 1
ATOM 775 C CA . PHE A 1 97 ? -26.033 -3.636 12.922 1.00 44.44 97 PHE A CA 1
ATOM 776 C C . PHE A 1 97 ? -26.291 -4.869 13.791 1.00 44.44 97 PHE A C 1
ATOM 778 O O . PHE A 1 97 ? -27.457 -5.036 14.218 1.00 44.44 97 PHE A O 1
#

Foldseek 3Di:
DPPDPPPPPVVVCCVPAVVLLVVLLVQLVVLDVVVDQDLVCLVVSLVVSLVVSVVVLVCVVVVVDPDDNDPVSSVSSNVSSVVSSVVSNVVSVVVVD

Radius of gyration: 16.13 Å; chains: 1; bounding box: 46×37×36 Å

Secondary structure (DSSP, 8-state):
-----TT-HHHHHHHHHHHHHHHHHHHHHHHHHHH-S-HHHHHHHHHHHHHHHHHHHHHHHTTSSS----HHHHHHHHHHHHHHHHHHHHHHHHH--